Protein AF-A0A950UCN6-F1 (afdb_monomer_lite)

Sequence (153 aa):
AIHVTEHDVELLADSGTTVVACPTTEGNLGDGHQPAMRYRDAGVRYAIGSDSQVRIDPFEEARELETGARRERETRDALLSRAPKTDLWRALVDGGRASLGITDQPAEIEIDLNHPDLEGIGPEDLPHALATCASAGVVMGSARYFDDAQRGA

Secondary structure (DSSP, 8-state):
-----HHHHHHHHHTT-EEEE-HHHHHHHT-----HHHHHHHT-EEEE--TT-S---HHHHHHHHHHHHHHHHT-SSSSS-SSTT--HHHHHHHHHHHHHT--SPPPP--B-TTSTTTTT--TTTHHHHHHHT--GGGBPP------GGG---

Foldseek 3Di:
DLDDDLVRLLVQLVVLHEAEDQQVVCVVVVVAAHCVLSNVVSVHQYAYDNVVPPDDWVLARLQSNQVSQCVNVVHHCRQNDLDPPHQSPVSRQVSVCVVVVNPDDDDDWDFQCCPPLNPPPDPSCVSVSSNHGDTPVRTDDPDPPPPPVPPDD

Radius of gyration: 17.64 Å; chains: 1; bounding box: 35×43×62 Å

pLDDT: mean 87.49, std 14.4, range [40.41, 97.56]

Structure (mmCIF, N/CA/C/O backbone):
data_AF-A0A950UCN6-F1
#
_entry.id   AF-A0A950UCN6-F1
#
loop_
_atom_site.group_PDB
_atom_site.id
_atom_site.type_symbol
_atom_site.label_atom_id
_atom_site.label_alt_id
_atom_site.label_comp_id
_atom_site.label_asym_id
_atom_site.label_entity_id
_atom_site.label_seq_id
_atom_site.pdbx_PDB_ins_code
_atom_site.Cartn_x
_atom_site.Cartn_y
_atom_site.Cartn_z
_atom_site.occupancy
_atom_site.B_iso_or_equiv
_atom_site.auth_seq_id
_atom_site.auth_comp_id
_atom_site.auth_asym_id
_atom_site.auth_atom_id
_atom_site.pdbx_PDB_model_num
ATOM 1 N N . ALA A 1 1 ? -4.130 12.664 10.531 1.00 61.72 1 ALA A N 1
ATOM 2 C CA . ALA A 1 1 ? -3.381 12.088 11.665 1.00 61.72 1 ALA A CA 1
ATOM 3 C C . ALA A 1 1 ? -3.422 10.576 11.517 1.00 61.72 1 ALA A C 1
ATOM 5 O O . ALA A 1 1 ? -4.517 10.053 11.364 1.00 61.72 1 ALA A O 1
ATOM 6 N N . ILE A 1 2 ? -2.266 9.906 11.506 1.00 87.38 2 ILE A N 1
ATOM 7 C CA . ILE A 1 2 ? -2.168 8.441 11.333 1.00 87.38 2 ILE A CA 1
ATOM 8 C C . ILE A 1 2 ? -2.130 7.681 12.671 1.00 87.38 2 ILE A C 1
ATOM 10 O O . ILE A 1 2 ? -2.133 6.455 12.716 1.00 87.38 2 ILE A O 1
ATOM 14 N N . HIS A 1 3 ? -2.084 8.422 13.780 1.00 92.62 3 HIS A N 1
ATOM 15 C CA . HIS A 1 3 ? -2.121 7.874 15.128 1.00 92.62 3 HIS A CA 1
ATOM 16 C C . HIS A 1 3 ? -3.567 7.660 15.550 1.00 92.62 3 HIS A C 1
ATOM 18 O O . HIS A 1 3 ? -4.306 8.620 15.766 1.00 92.62 3 HIS A O 1
ATOM 24 N N . VAL A 1 4 ? -3.939 6.393 15.673 1.00 94.75 4 VAL A N 1
ATOM 25 C CA . VAL A 1 4 ? -5.271 5.953 16.076 1.00 94.75 4 VAL A CA 1
ATOM 26 C C . VAL A 1 4 ? -5.190 5.156 17.371 1.00 94.75 4 VAL A C 1
ATOM 28 O O . VAL A 1 4 ? -4.199 4.471 17.652 1.00 94.75 4 VAL A O 1
ATOM 31 N N . THR A 1 5 ? -6.235 5.273 18.176 1.00 96.44 5 THR A N 1
ATOM 32 C CA . THR A 1 5 ? -6.471 4.419 19.338 1.00 96.44 5 THR A CA 1
ATOM 33 C C . THR A 1 5 ? -7.147 3.117 18.908 1.00 96.44 5 THR A C 1
ATOM 35 O O . THR A 1 5 ? -7.648 3.006 17.792 1.00 96.44 5 THR A O 1
ATOM 38 N N . GLU A 1 6 ? -7.212 2.128 19.799 1.00 95.44 6 GLU A N 1
ATOM 39 C CA . GLU A 1 6 ? -7.960 0.890 19.522 1.00 95.44 6 GLU A CA 1
ATOM 40 C C . GLU A 1 6 ? -9.451 1.165 19.270 1.00 95.44 6 GLU A C 1
ATOM 42 O O . GLU A 1 6 ? -10.046 0.567 18.381 1.00 95.44 6 GLU A O 1
ATOM 47 N N . HIS A 1 7 ? -10.033 2.145 19.970 1.00 97.06 7 HIS A N 1
ATOM 48 C CA . HIS A 1 7 ? -11.424 2.537 19.751 1.00 97.06 7 HIS A CA 1
ATOM 49 C C . HIS A 1 7 ? -11.657 3.112 18.345 1.00 97.06 7 HIS A C 1
ATOM 51 O O . HIS A 1 7 ? -12.671 2.825 17.715 1.00 97.06 7 HIS A O 1
ATOM 57 N N . ASP A 1 8 ? -10.706 3.889 17.820 1.00 97.12 8 ASP A N 1
ATOM 58 C CA . ASP A 1 8 ? -10.792 4.399 16.449 1.00 97.12 8 ASP A CA 1
ATOM 59 C C . ASP A 1 8 ? -10.749 3.246 15.432 1.00 97.12 8 ASP A C 1
ATOM 61 O O . ASP A 1 8 ? -11.503 3.248 14.461 1.00 97.12 8 ASP A O 1
ATOM 65 N N . VAL A 1 9 ? -9.903 2.236 15.668 1.00 96.94 9 VAL A N 1
ATOM 66 C CA . VAL A 1 9 ? -9.805 1.039 14.814 1.00 96.94 9 VAL A CA 1
ATOM 67 C C . VAL A 1 9 ? -11.126 0.264 14.800 1.00 96.94 9 VAL A C 1
ATOM 69 O O . VAL A 1 9 ? -11.597 -0.109 13.724 1.00 96.94 9 VAL A O 1
ATOM 72 N N . GLU A 1 10 ? -11.748 0.065 15.965 1.00 96.94 10 GLU A N 1
ATOM 73 C CA . GLU A 1 10 ? -13.067 -0.573 16.093 1.00 96.94 10 GLU A CA 1
ATOM 74 C C . GLU A 1 10 ? -14.136 0.185 15.293 1.00 96.94 10 GLU A C 1
ATOM 76 O O . GLU A 1 10 ? -14.850 -0.408 14.486 1.00 96.94 10 GLU A O 1
ATOM 81 N N . LEU A 1 11 ? -14.198 1.513 15.432 1.00 97.38 11 LEU A N 1
ATOM 82 C CA . LEU A 1 11 ? -15.156 2.346 14.697 1.00 97.38 11 LEU A CA 1
ATOM 83 C C . LEU A 1 11 ? -14.954 2.279 13.176 1.00 97.38 11 LEU A C 1
ATOM 85 O O . LEU A 1 11 ? -15.925 2.250 12.410 1.00 97.38 11 LEU A O 1
ATOM 89 N N . LEU A 1 12 ? -13.702 2.263 12.716 1.00 96.50 12 LEU A N 1
ATOM 90 C CA . LEU A 1 12 ? -13.377 2.132 11.294 1.00 96.50 12 LEU A CA 1
ATOM 91 C C . LEU A 1 12 ? -13.833 0.777 10.741 1.00 96.50 12 LEU A C 1
ATOM 93 O O . LEU A 1 12 ? -14.376 0.726 9.634 1.00 96.50 12 LEU A O 1
ATOM 97 N N . ALA A 1 13 ? -13.650 -0.296 11.511 1.00 96.56 13 ALA A N 1
ATOM 98 C CA . ALA A 1 13 ? -14.099 -1.632 11.142 1.00 96.56 13 ALA A CA 1
ATOM 99 C C . ALA A 1 13 ? -15.633 -1.713 11.086 1.00 96.56 13 ALA A C 1
ATOM 101 O O . ALA A 1 13 ? -16.188 -2.102 10.056 1.00 96.56 13 ALA A O 1
ATOM 102 N N . ASP A 1 14 ? -16.316 -1.262 12.140 1.00 97.56 14 ASP A N 1
ATOM 103 C CA . ASP A 1 14 ? -17.778 -1.329 12.272 1.00 97.56 14 ASP A CA 1
ATOM 104 C C . ASP A 1 14 ? -18.509 -0.508 11.205 1.00 97.56 14 ASP A C 1
ATOM 106 O O . ASP A 1 14 ? -19.539 -0.921 10.669 1.00 97.56 14 ASP A O 1
ATOM 110 N N . SER A 1 15 ? -17.963 0.658 10.858 1.00 96.88 15 SER A N 1
ATOM 111 C CA . SER A 1 15 ? -18.512 1.504 9.792 1.00 96.88 15 SER A CA 1
ATOM 112 C C . SER A 1 15 ? -18.244 0.957 8.389 1.00 96.88 15 SER A C 1
ATOM 114 O O . SER A 1 15 ? -18.812 1.452 7.412 1.00 96.88 15 SER A O 1
ATOM 116 N N . GLY A 1 16 ? -17.365 -0.041 8.263 1.00 94.00 16 GLY A N 1
ATOM 117 C CA . GLY A 1 16 ? -16.847 -0.486 6.981 1.00 94.00 16 GLY A CA 1
ATOM 118 C C . GLY A 1 16 ? -16.110 0.639 6.258 1.00 94.00 16 GLY A C 1
ATOM 119 O O . GLY A 1 16 ? -16.242 0.753 5.041 1.00 94.00 16 GLY A O 1
ATOM 120 N N . THR A 1 17 ? -15.374 1.489 6.974 1.00 95.25 17 THR A N 1
ATOM 121 C CA . THR A 1 17 ? -14.563 2.551 6.368 1.00 95.25 17 THR A CA 1
ATOM 122 C C . THR A 1 17 ? -13.381 1.948 5.606 1.00 95.25 17 THR A C 1
ATOM 124 O O . THR A 1 17 ? -12.869 0.880 5.940 1.00 95.25 17 THR A O 1
ATOM 127 N N . THR A 1 18 ? -12.956 2.620 4.534 1.00 96.00 18 THR A N 1
ATOM 128 C CA . THR A 1 18 ? -11.694 2.315 3.849 1.00 96.00 18 THR A CA 1
ATOM 129 C C . THR A 1 18 ? -10.669 3.378 4.209 1.00 96.00 18 THR A C 1
ATOM 131 O O . THR A 1 18 ? -10.890 4.558 3.949 1.00 96.00 18 THR A O 1
ATOM 134 N N . VAL A 1 19 ? -9.562 2.958 4.815 1.00 95.81 19 VAL A N 1
ATOM 135 C CA . VAL A 1 19 ? -8.435 3.835 5.135 1.00 95.81 19 VAL A CA 1
ATOM 136 C C . VAL A 1 19 ? -7.524 3.907 3.916 1.00 95.81 19 VAL A C 1
ATOM 138 O O . VAL A 1 19 ? -7.021 2.883 3.459 1.00 95.81 19 VAL A O 1
ATOM 141 N N . VAL A 1 20 ? -7.310 5.106 3.381 1.00 95.94 20 VAL A N 1
ATOM 142 C CA . VAL A 1 20 ? -6.314 5.336 2.327 1.00 95.94 20 VAL A CA 1
ATOM 143 C C . VAL A 1 20 ? -5.019 5.769 3.004 1.00 95.94 20 VAL A C 1
ATOM 145 O O . VAL A 1 20 ? -4.975 6.844 3.597 1.00 95.94 20 VAL A O 1
ATOM 148 N N . ALA A 1 21 ? -4.003 4.914 2.964 1.00 95.38 21 ALA A N 1
ATOM 149 C CA . ALA A 1 21 ? -2.673 5.226 3.468 1.00 95.38 21 ALA A CA 1
ATOM 150 C C . ALA A 1 21 ? -1.845 5.921 2.381 1.00 95.38 21 ALA A C 1
ATOM 152 O O . ALA A 1 21 ? -1.961 5.572 1.204 1.00 95.38 21 ALA A O 1
ATOM 153 N N . CYS A 1 22 ? -0.950 6.824 2.778 1.00 96.00 22 CYS A N 1
ATOM 154 C CA . CYS A 1 22 ? 0.015 7.441 1.862 1.00 96.00 22 CYS A CA 1
ATOM 155 C C . CYS A 1 22 ? 1.458 7.224 2.351 1.00 96.00 22 CYS A C 1
ATOM 157 O O . CYS A 1 22 ? 2.131 8.202 2.687 1.00 96.00 22 CYS A O 1
ATOM 159 N N . PRO A 1 23 ? 1.926 5.963 2.468 1.00 95.50 23 PRO A N 1
ATOM 160 C CA . PRO A 1 23 ? 3.179 5.614 3.137 1.00 95.50 23 PRO A CA 1
ATOM 161 C C . PRO A 1 23 ? 4.400 6.445 2.739 1.00 95.50 23 PRO A C 1
ATOM 163 O O . PRO A 1 23 ? 5.166 6.852 3.616 1.00 95.50 23 PRO A O 1
ATOM 166 N N . THR A 1 24 ? 4.604 6.716 1.445 1.00 95.50 24 THR A N 1
ATOM 167 C CA . THR A 1 24 ? 5.786 7.478 1.011 1.00 95.50 24 THR A CA 1
ATOM 168 C C . THR A 1 24 ? 5.717 8.935 1.463 1.00 95.50 24 THR A C 1
ATOM 170 O O . THR A 1 24 ? 6.720 9.477 1.936 1.00 95.50 24 THR A O 1
ATOM 173 N N . THR A 1 25 ? 4.539 9.563 1.400 1.00 95.75 25 THR A N 1
ATOM 174 C CA . THR A 1 25 ? 4.315 10.923 1.906 1.00 95.75 25 THR A CA 1
ATOM 175 C C . THR A 1 25 ? 4.386 10.977 3.430 1.00 95.75 25 THR A C 1
ATOM 177 O O . THR A 1 25 ? 5.094 11.824 3.965 1.00 95.75 25 THR A O 1
ATOM 180 N N . GLU A 1 26 ? 3.729 10.057 4.134 1.00 95.69 26 GLU A N 1
ATOM 181 C CA . GLU A 1 26 ? 3.756 9.959 5.602 1.00 95.69 26 GLU A CA 1
ATOM 182 C C . GLU A 1 26 ? 5.198 9.785 6.116 1.00 95.69 26 GLU A C 1
ATOM 184 O O . GLU A 1 26 ? 5.632 10.471 7.047 1.00 95.69 26 GLU A O 1
ATOM 189 N N . GLY A 1 27 ? 5.984 8.926 5.458 1.00 93.44 27 GLY A N 1
ATOM 190 C CA . GLY A 1 27 ? 7.409 8.752 5.737 1.00 93.44 27 GLY A CA 1
ATOM 191 C C . GLY A 1 27 ? 8.234 10.002 5.419 1.00 93.44 27 GLY A C 1
ATOM 192 O O . GLY A 1 27 ? 9.110 10.373 6.202 1.00 93.44 27 GLY A O 1
ATOM 193 N N . ASN A 1 28 ? 7.941 10.689 4.310 1.00 94.69 28 ASN A N 1
ATOM 194 C CA . ASN A 1 28 ? 8.612 11.935 3.934 1.00 94.69 28 ASN A CA 1
ATOM 195 C C . ASN A 1 28 ? 8.346 13.079 4.927 1.00 94.69 28 ASN A C 1
ATOM 197 O O . ASN A 1 28 ? 9.254 13.863 5.206 1.00 94.69 28 ASN A O 1
ATOM 201 N N . LEU A 1 29 ? 7.130 13.159 5.468 1.00 94.88 29 LEU A N 1
ATOM 202 C CA . LEU A 1 29 ? 6.722 14.166 6.450 1.00 94.88 29 LEU A CA 1
ATOM 203 C C . LEU A 1 29 ? 7.135 13.811 7.886 1.00 94.88 29 LEU A C 1
ATOM 205 O O . LEU A 1 29 ? 7.154 14.686 8.751 1.00 94.88 29 LEU A O 1
ATOM 209 N N . GLY A 1 30 ? 7.517 12.556 8.138 1.00 93.75 30 GLY A N 1
ATOM 210 C CA . GLY A 1 30 ? 7.897 12.080 9.466 1.00 93.75 30 GLY A CA 1
ATOM 211 C C . GLY A 1 30 ? 6.702 11.777 10.372 1.00 93.75 30 GLY A C 1
ATOM 212 O O . GLY A 1 30 ? 6.848 11.823 11.593 1.00 93.75 30 GLY A O 1
ATOM 213 N N . ASP A 1 31 ? 5.543 11.447 9.796 1.00 94.31 31 ASP A N 1
ATOM 214 C CA . ASP A 1 31 ? 4.313 11.151 10.545 1.00 94.31 31 ASP A CA 1
ATOM 215 C C . ASP A 1 31 ? 4.398 9.819 11.315 1.00 94.31 31 ASP A C 1
ATO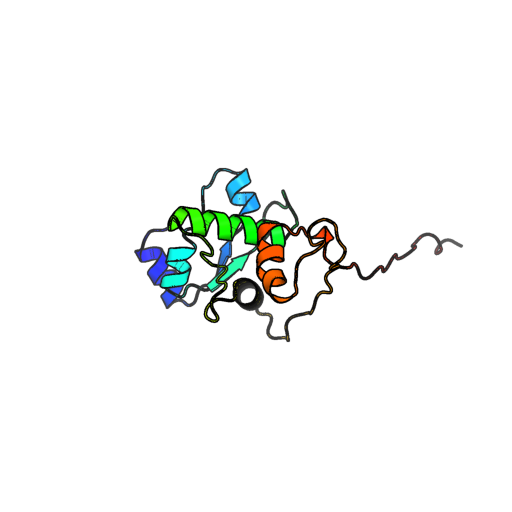M 217 O O . ASP A 1 31 ? 3.689 9.608 12.300 1.00 94.31 31 ASP A O 1
ATOM 221 N N . GLY A 1 32 ? 5.280 8.911 10.889 1.00 91.69 32 GLY A N 1
ATOM 222 C CA . GLY A 1 32 ? 5.436 7.566 11.443 1.00 91.69 32 GLY A CA 1
ATOM 223 C C . GLY A 1 32 ? 4.921 6.491 10.488 1.00 91.69 32 GLY 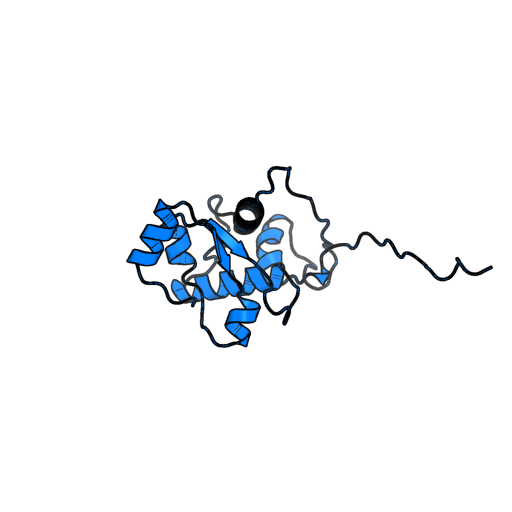A C 1
ATOM 224 O O . GLY A 1 32 ? 5.073 6.609 9.277 1.00 91.69 32 GLY A O 1
ATOM 225 N N . HIS A 1 33 ? 4.339 5.421 11.034 1.00 90.19 33 HIS A N 1
ATOM 226 C CA . HIS A 1 33 ? 3.785 4.314 10.251 1.00 90.19 33 HIS A CA 1
ATOM 227 C C . HIS A 1 33 ? 2.336 4.040 10.650 1.00 90.19 33 HIS A C 1
ATOM 229 O O . HIS A 1 33 ? 1.999 4.049 11.837 1.00 90.19 33 HIS A O 1
ATOM 235 N N . GLN A 1 34 ? 1.496 3.750 9.656 1.00 92.00 34 GLN A N 1
ATOM 236 C CA . GLN A 1 34 ? 0.127 3.285 9.869 1.00 92.00 34 GLN A CA 1
ATOM 237 C C . GLN A 1 34 ? 0.122 1.965 10.659 1.00 92.00 34 GLN A C 1
ATOM 239 O O . GLN A 1 34 ? 0.966 1.101 10.398 1.00 92.00 34 GLN A O 1
ATOM 244 N N . PRO A 1 35 ? -0.842 1.749 11.573 1.00 94.94 35 PRO A N 1
ATOM 245 C CA . PRO A 1 35 ? -0.990 0.489 12.299 1.00 94.94 35 PRO A CA 1
ATOM 246 C C . PRO A 1 35 ? -1.686 -0.568 11.429 1.00 94.94 35 PRO A C 1
ATOM 248 O O . PRO A 1 35 ? -2.772 -1.069 11.734 1.00 94.94 35 PRO A O 1
ATOM 251 N N . ALA A 1 36 ? -1.069 -0.869 10.287 1.00 93.81 36 ALA A N 1
ATOM 252 C CA . ALA A 1 36 ? -1.632 -1.692 9.228 1.00 93.81 36 ALA A CA 1
ATOM 253 C C . ALA A 1 36 ? -2.004 -3.100 9.704 1.00 93.81 36 ALA A C 1
ATOM 255 O O . ALA A 1 36 ? -2.970 -3.689 9.218 1.00 93.81 36 ALA A O 1
ATOM 256 N N . MET A 1 37 ? -1.285 -3.643 10.685 1.00 93.50 37 MET A N 1
ATOM 257 C CA . MET A 1 37 ? -1.575 -4.969 11.209 1.00 93.50 37 MET A CA 1
ATOM 258 C C . MET A 1 37 ? -2.726 -4.969 12.207 1.00 93.50 37 MET A C 1
ATOM 260 O O . MET A 1 37 ? -3.422 -5.980 12.302 1.00 93.50 37 MET A O 1
ATOM 264 N N . ARG A 1 38 ? -2.949 -3.871 12.937 1.00 94.88 38 ARG A N 1
ATOM 265 C CA . ARG A 1 38 ? -4.175 -3.689 13.730 1.00 94.88 38 ARG A CA 1
ATOM 266 C C . ARG A 1 38 ? -5.388 -3.514 12.827 1.00 94.88 38 ARG A C 1
ATOM 268 O O . ARG A 1 38 ? -6.384 -4.199 13.028 1.00 94.88 38 ARG A O 1
ATOM 275 N N . TYR A 1 39 ? -5.270 -2.709 11.771 1.00 94.62 39 TYR A N 1
ATOM 276 C CA . TYR A 1 39 ? -6.312 -2.591 10.746 1.00 94.62 39 TYR A CA 1
ATOM 277 C C . TYR A 1 39 ? -6.660 -3.939 10.118 1.00 94.62 39 TYR A C 1
ATOM 279 O O . TYR A 1 39 ? -7.834 -4.306 10.060 1.00 94.62 39 TYR A O 1
ATOM 287 N N . ARG A 1 40 ? -5.647 -4.709 9.703 1.00 91.75 40 ARG A N 1
ATOM 288 C CA . ARG A 1 40 ? -5.841 -6.043 9.127 1.00 91.75 40 ARG A CA 1
ATOM 289 C C . ARG A 1 40 ? -6.589 -6.971 10.082 1.00 91.75 40 ARG A C 1
ATOM 291 O O . ARG A 1 40 ? -7.527 -7.638 9.657 1.00 91.75 40 ARG A O 1
ATOM 298 N N . ASP A 1 41 ? -6.177 -7.027 11.345 1.00 92.88 41 ASP A N 1
ATOM 299 C CA . ASP A 1 41 ? -6.782 -7.931 12.326 1.00 92.88 41 ASP A CA 1
ATOM 300 C C . ASP A 1 41 ? -8.215 -7.514 12.706 1.00 92.88 41 ASP A C 1
ATOM 302 O O . ASP A 1 41 ? -9.044 -8.384 12.966 1.00 92.88 41 ASP A O 1
ATOM 306 N N . ALA A 1 42 ? -8.528 -6.216 12.669 1.00 94.94 42 ALA A N 1
ATOM 307 C CA . ALA A 1 42 ? -9.878 -5.689 12.873 1.00 94.94 42 ALA A CA 1
ATOM 308 C C . ALA A 1 42 ? -10.778 -5.770 11.621 1.00 94.94 42 ALA A C 1
ATOM 310 O O . ALA A 1 42 ? -11.971 -5.497 11.703 1.00 94.94 42 ALA A O 1
ATOM 311 N N . GLY A 1 43 ? -10.237 -6.142 10.455 1.00 93.12 43 GLY A N 1
ATOM 312 C CA . GLY A 1 43 ? -10.995 -6.199 9.200 1.00 93.12 43 GLY A CA 1
ATOM 313 C C . GLY A 1 43 ? -11.240 -4.834 8.544 1.00 93.12 43 GLY A C 1
ATOM 314 O O . GLY A 1 43 ? -12.126 -4.708 7.696 1.00 93.12 43 GLY A O 1
ATOM 315 N N . VAL A 1 44 ? -10.454 -3.816 8.900 1.00 95.00 44 VAL A N 1
ATOM 316 C CA . VAL A 1 44 ? -10.489 -2.502 8.247 1.00 95.00 44 VAL A CA 1
ATOM 317 C C . VAL A 1 44 ? -9.964 -2.637 6.816 1.00 95.00 44 VAL A C 1
ATOM 319 O O . VAL A 1 44 ? -8.900 -3.214 6.576 1.00 95.00 44 VAL A O 1
ATOM 322 N N . ARG A 1 45 ? -10.703 -2.088 5.845 1.00 92.75 45 ARG A N 1
ATOM 323 C CA . ARG A 1 45 ? -10.263 -2.069 4.444 1.00 92.75 45 ARG A CA 1
ATOM 324 C C . ARG A 1 45 ? -9.201 -0.999 4.245 1.00 92.75 45 ARG A C 1
ATOM 326 O O . ARG A 1 45 ? -9.327 0.100 4.782 1.00 92.75 45 ARG A O 1
ATOM 333 N N . TYR A 1 46 ? -8.205 -1.294 3.422 1.00 91.38 46 TYR A N 1
ATOM 334 C CA . TYR A 1 46 ? -7.106 -0.379 3.143 1.00 91.38 46 TYR A CA 1
ATOM 335 C C . TYR A 1 46 ? -6.922 -0.152 1.645 1.00 91.38 46 TYR A C 1
ATOM 337 O O . TYR A 1 46 ? -7.102 -1.058 0.837 1.00 91.38 46 TYR A O 1
ATOM 345 N N . ALA A 1 47 ? -6.532 1.064 1.296 1.00 95.31 47 ALA A N 1
ATOM 346 C CA . ALA A 1 47 ? -6.063 1.461 -0.022 1.00 95.31 47 ALA A CA 1
ATOM 347 C C . ALA A 1 47 ? -4.768 2.268 0.134 1.00 95.31 47 ALA A C 1
ATOM 349 O O . ALA A 1 47 ? -4.419 2.669 1.245 1.00 95.31 47 ALA A O 1
ATOM 350 N N . ILE A 1 48 ? -4.082 2.531 -0.974 1.00 95.69 48 ILE A N 1
ATOM 351 C CA . ILE A 1 48 ? -2.918 3.424 -1.017 1.00 95.69 48 ILE A CA 1
ATOM 352 C C . ILE A 1 48 ? -3.184 4.624 -1.926 1.00 95.69 48 ILE A C 1
ATOM 354 O O . ILE A 1 48 ? -3.975 4.529 -2.868 1.00 95.69 48 ILE A O 1
ATOM 358 N N . GLY A 1 49 ? -2.514 5.739 -1.655 1.00 94.88 49 GLY A N 1
ATOM 359 C CA . GLY A 1 49 ? -2.515 6.933 -2.493 1.00 94.88 49 GLY A CA 1
ATOM 360 C C . GLY A 1 49 ? -1.191 7.685 -2.385 1.00 94.88 49 GLY A C 1
ATOM 361 O O . GLY A 1 49 ? -0.507 7.591 -1.378 1.00 94.88 49 GLY A O 1
ATOM 362 N N . SER A 1 50 ? -0.834 8.442 -3.424 1.00 93.69 50 SER A N 1
ATOM 363 C CA . SER A 1 50 ? 0.446 9.168 -3.484 1.00 93.69 50 SER A CA 1
ATOM 364 C C . SER A 1 50 ? 0.458 10.508 -2.740 1.00 93.69 50 SER A C 1
ATOM 366 O O . SER A 1 50 ? 1.492 11.164 -2.692 1.00 93.69 50 SER A O 1
ATOM 368 N N . ASP A 1 51 ? -0.712 10.990 -2.304 1.00 92.69 51 ASP A N 1
ATOM 369 C CA . ASP A 1 51 ? -0.925 12.311 -1.693 1.00 92.69 51 ASP A CA 1
ATOM 370 C C . ASP A 1 51 ? -0.149 13.456 -2.381 1.00 92.69 51 ASP A C 1
ATOM 372 O O . ASP A 1 51 ? -0.510 13.877 -3.484 1.00 92.69 51 ASP A O 1
ATOM 376 N N . SER A 1 52 ? 0.946 13.915 -1.764 1.00 84.00 52 SER A N 1
ATOM 377 C CA . SER A 1 52 ? 1.759 15.062 -2.179 1.00 84.00 52 SER A CA 1
ATOM 378 C C . SER A 1 52 ? 2.574 14.843 -3.455 1.00 84.00 52 SER A C 1
ATOM 380 O O . SER A 1 52 ? 3.244 15.771 -3.911 1.00 84.00 52 SER A O 1
ATOM 382 N N . GLN A 1 53 ? 2.534 13.635 -4.028 1.00 83.75 53 GLN A N 1
ATOM 383 C CA . GLN A 1 53 ? 3.270 13.249 -5.237 1.00 83.75 53 GLN A CA 1
ATOM 384 C C . GLN A 1 53 ? 4.795 13.356 -5.088 1.00 83.75 53 GLN A C 1
ATOM 386 O O . GLN A 1 53 ? 5.513 13.458 -6.084 1.00 83.75 53 GLN A O 1
ATOM 391 N N . VAL A 1 54 ? 5.314 13.297 -3.855 1.00 85.69 54 VAL A N 1
ATOM 392 C CA . VAL A 1 54 ? 6.763 13.189 -3.605 1.00 85.69 54 VAL A CA 1
ATOM 393 C C . VAL A 1 54 ? 7.358 11.967 -4.318 1.00 85.69 54 VAL A C 1
ATOM 395 O O . VAL A 1 54 ? 8.491 12.011 -4.803 1.00 85.69 54 VAL A O 1
ATOM 398 N N . ARG A 1 55 ? 6.556 10.904 -4.437 1.00 91.19 55 ARG A N 1
ATOM 399 C CA . ARG A 1 55 ? 6.760 9.745 -5.302 1.00 91.19 55 ARG A CA 1
ATOM 400 C C . ARG A 1 55 ? 5.437 9.370 -5.964 1.00 91.19 55 ARG A C 1
ATOM 402 O O . ARG A 1 55 ? 4.370 9.548 -5.387 1.00 91.19 55 ARG A O 1
ATOM 409 N N . ILE A 1 56 ? 5.515 8.880 -7.200 1.00 93.62 56 ILE A N 1
ATOM 410 C CA . ILE A 1 56 ? 4.372 8.338 -7.944 1.00 93.62 56 ILE A CA 1
ATOM 411 C C . ILE A 1 56 ? 4.750 6.919 -8.352 1.00 93.62 56 ILE A C 1
ATOM 413 O O . ILE A 1 56 ? 5.167 6.667 -9.481 1.00 93.62 56 ILE A O 1
ATOM 417 N N . ASP A 1 57 ? 4.672 6.011 -7.385 1.00 94.94 57 ASP A N 1
ATOM 418 C CA . ASP A 1 57 ? 5.015 4.607 -7.571 1.00 94.94 57 ASP A CA 1
ATOM 419 C C . ASP A 1 57 ? 4.156 3.735 -6.633 1.00 94.94 57 ASP A C 1
ATOM 421 O O . ASP A 1 57 ? 4.405 3.700 -5.426 1.00 94.94 57 ASP A O 1
ATOM 425 N N . PRO A 1 58 ? 3.129 3.029 -7.148 1.00 93.25 58 PRO A N 1
ATOM 426 C CA . PRO A 1 58 ? 2.267 2.196 -6.311 1.00 93.25 58 PRO A CA 1
ATOM 427 C C . PRO A 1 58 ? 3.008 0.997 -5.701 1.00 93.25 58 PRO A C 1
ATOM 429 O O . PRO A 1 58 ? 2.575 0.480 -4.668 1.00 93.25 58 PRO A O 1
ATOM 432 N N . PHE A 1 59 ? 4.117 0.556 -6.305 1.00 94.75 59 PHE A N 1
ATOM 433 C CA . PHE A 1 59 ? 4.953 -0.505 -5.749 1.00 94.75 59 PHE A CA 1
ATOM 434 C C . PHE A 1 59 ? 5.766 0.007 -4.562 1.00 94.75 59 PHE A C 1
ATOM 436 O O . PHE A 1 59 ? 5.894 -0.701 -3.563 1.00 94.75 59 PHE A O 1
ATOM 443 N N . GLU A 1 60 ? 6.255 1.247 -4.623 1.00 95.31 60 GLU A N 1
ATOM 444 C CA . GLU A 1 60 ? 6.934 1.897 -3.495 1.00 95.31 60 GLU A CA 1
ATOM 445 C C . GLU A 1 60 ? 5.972 2.168 -2.325 1.00 95.31 60 GLU A C 1
ATOM 447 O O . GLU A 1 60 ? 6.311 1.863 -1.180 1.00 95.31 60 GLU A O 1
ATOM 452 N N . GLU A 1 61 ? 4.746 2.630 -2.596 1.00 95.81 61 GLU A N 1
ATOM 453 C CA . GLU A 1 61 ? 3.710 2.790 -1.561 1.00 95.81 61 GLU A CA 1
ATOM 454 C C . GLU A 1 61 ? 3.399 1.460 -0.858 1.00 95.81 61 GLU A C 1
ATOM 456 O O . GLU A 1 61 ? 3.426 1.364 0.372 1.00 95.81 61 GLU A O 1
ATOM 461 N N . ALA A 1 62 ? 3.153 0.396 -1.632 1.00 94.56 62 ALA A N 1
ATOM 462 C CA . ALA A 1 62 ? 2.891 -0.931 -1.079 1.00 94.56 62 ALA A CA 1
ATOM 463 C C . ALA A 1 62 ? 4.085 -1.464 -0.266 1.00 94.56 62 ALA A C 1
ATOM 465 O O . ALA A 1 62 ? 3.894 -2.086 0.784 1.00 94.56 62 ALA A O 1
ATOM 466 N N . ARG A 1 63 ? 5.314 -1.193 -0.722 1.00 94.31 63 ARG A N 1
ATOM 467 C CA . ARG A 1 63 ? 6.552 -1.588 -0.040 1.00 94.31 63 ARG A CA 1
ATOM 468 C C . ARG A 1 63 ? 6.709 -0.912 1.312 1.00 94.31 63 ARG A C 1
ATOM 470 O O . ARG A 1 63 ? 7.069 -1.586 2.281 1.00 94.31 63 ARG A O 1
ATOM 477 N N . GLU A 1 64 ? 6.475 0.394 1.395 1.00 94.88 64 GLU A N 1
ATOM 478 C CA . GLU A 1 64 ? 6.615 1.120 2.659 1.00 94.88 64 GLU A CA 1
ATOM 479 C C . GLU A 1 64 ? 5.501 0.723 3.639 1.00 94.88 64 GLU A C 1
ATOM 481 O O . GLU A 1 64 ? 5.786 0.499 4.818 1.00 94.88 64 GLU A O 1
ATOM 486 N N . LEU A 1 65 ? 4.273 0.483 3.153 1.00 94.75 65 LEU A N 1
ATOM 487 C CA . LEU A 1 65 ? 3.185 -0.077 3.966 1.00 94.75 65 LEU A CA 1
ATOM 488 C C . LEU A 1 65 ? 3.550 -1.449 4.557 1.00 94.75 65 LEU A C 1
ATOM 490 O O . LEU A 1 65 ? 3.433 -1.660 5.766 1.00 94.75 65 LEU A O 1
ATOM 494 N N . GLU A 1 66 ? 4.021 -2.382 3.724 1.00 93.88 66 GLU A N 1
ATOM 495 C CA . GLU A 1 66 ? 4.489 -3.702 4.169 1.00 93.88 66 GLU A CA 1
ATOM 496 C C . GLU A 1 66 ? 5.653 -3.575 5.157 1.00 93.88 66 GLU A C 1
ATOM 498 O O . GLU A 1 66 ? 5.705 -4.283 6.163 1.00 93.88 66 GLU A O 1
ATOM 503 N N . THR A 1 67 ? 6.601 -2.677 4.897 1.00 94.19 67 THR A N 1
ATOM 504 C CA . THR A 1 67 ? 7.768 -2.489 5.765 1.00 94.19 67 THR A CA 1
ATOM 505 C C . THR A 1 67 ? 7.354 -1.938 7.130 1.00 94.19 67 THR A C 1
ATOM 507 O O . THR A 1 67 ? 7.846 -2.419 8.156 1.00 94.19 67 THR A O 1
ATOM 510 N N . GLY A 1 68 ? 6.404 -1.001 7.171 1.00 94.56 68 GLY A N 1
ATOM 511 C CA . GLY A 1 68 ? 5.767 -0.541 8.406 1.00 94.56 68 GLY A CA 1
ATOM 512 C C . GLY A 1 68 ? 5.077 -1.683 9.157 1.00 94.56 68 GLY A C 1
ATOM 513 O O . GLY A 1 68 ? 5.324 -1.880 10.346 1.00 94.56 68 GLY A O 1
ATOM 514 N N . ALA A 1 69 ? 4.306 -2.513 8.453 1.00 93.81 69 ALA A N 1
ATOM 515 C CA . ALA A 1 69 ? 3.618 -3.669 9.028 1.00 93.81 69 ALA A CA 1
ATOM 516 C C . ALA A 1 69 ? 4.582 -4.728 9.605 1.00 93.81 69 ALA A C 1
ATOM 518 O O . ALA A 1 69 ? 4.325 -5.310 10.664 1.00 93.81 69 ALA A O 1
ATOM 519 N N . ARG A 1 70 ? 5.726 -4.960 8.947 1.00 93.75 70 ARG A N 1
ATOM 520 C CA . ARG A 1 70 ? 6.808 -5.820 9.460 1.00 93.75 70 ARG A CA 1
ATOM 521 C C . ARG A 1 70 ? 7.381 -5.288 10.762 1.00 93.75 70 ARG A C 1
ATOM 523 O O . ARG A 1 70 ? 7.579 -6.068 11.690 1.00 93.75 70 ARG A O 1
ATOM 530 N N . ARG A 1 71 ? 7.629 -3.975 10.837 1.00 95.19 71 ARG A N 1
ATOM 531 C CA . ARG A 1 71 ? 8.115 -3.307 12.056 1.00 95.19 71 ARG A CA 1
ATOM 532 C C . ARG A 1 71 ? 7.084 -3.394 13.181 1.00 95.19 71 ARG A C 1
ATOM 534 O O . ARG A 1 71 ? 7.470 -3.665 14.309 1.00 95.19 71 ARG A O 1
ATOM 541 N N . GLU A 1 72 ? 5.795 -3.243 12.874 1.00 94.38 72 GLU A N 1
ATOM 542 C CA . GLU A 1 72 ? 4.708 -3.334 13.861 1.00 94.38 72 GLU A CA 1
ATOM 543 C C . GLU A 1 72 ? 4.648 -4.703 14.561 1.00 94.38 72 GLU A C 1
ATOM 545 O O . GLU A 1 72 ? 4.356 -4.766 15.752 1.00 94.38 72 GLU A O 1
ATOM 550 N N . ARG A 1 73 ? 4.928 -5.803 13.845 1.00 92.88 73 ARG A N 1
ATOM 551 C CA . ARG A 1 73 ? 4.867 -7.174 14.397 1.00 92.88 73 ARG A CA 1
ATOM 552 C C . ARG A 1 73 ? 6.198 -7.884 14.566 1.00 92.88 73 ARG A C 1
ATOM 554 O O . ARG A 1 73 ? 6.194 -9.074 14.874 1.00 92.88 73 ARG A O 1
ATOM 561 N N . GLU A 1 74 ? 7.306 -7.198 14.316 1.00 95.31 74 GLU A N 1
ATOM 562 C CA . GLU A 1 74 ? 8.648 -7.793 14.310 1.00 95.31 74 GLU A CA 1
ATOM 563 C C . GLU A 1 74 ? 8.706 -9.088 13.474 1.00 95.31 74 GLU A C 1
ATOM 565 O O . GLU A 1 74 ? 9.306 -10.094 13.853 1.00 95.31 74 GLU A O 1
ATOM 570 N N . THR A 1 75 ? 8.029 -9.079 12.323 1.00 90.69 75 THR A N 1
ATOM 571 C CA . THR A 1 75 ? 7.849 -10.262 11.477 1.00 90.69 75 THR A CA 1
ATOM 572 C C . THR A 1 75 ? 8.286 -10.005 10.041 1.00 90.69 75 THR A C 1
ATOM 574 O O . THR A 1 75 ? 8.517 -8.870 9.626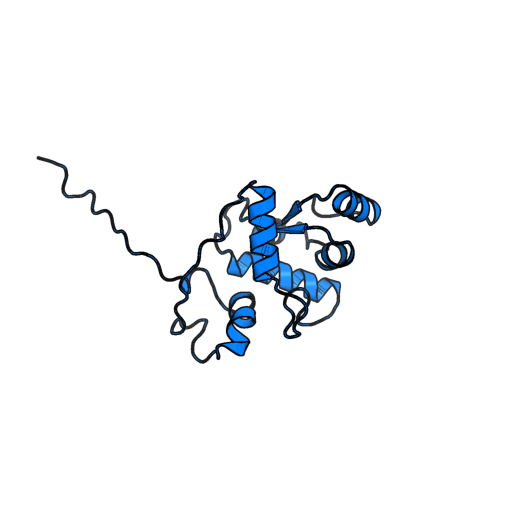 1.00 90.69 75 THR A O 1
ATOM 577 N N . ARG A 1 76 ? 8.412 -11.082 9.269 1.00 88.06 76 ARG A N 1
ATOM 578 C CA . ARG A 1 76 ? 8.536 -11.022 7.810 1.00 88.06 76 ARG A CA 1
ATOM 579 C C . ARG A 1 76 ? 7.160 -11.282 7.217 1.00 88.06 76 ARG A C 1
ATOM 581 O O . ARG A 1 76 ? 6.351 -11.941 7.862 1.00 88.06 76 ARG A O 1
ATOM 588 N N . ASP A 1 77 ? 6.935 -10.830 5.989 1.00 84.19 77 ASP A N 1
ATOM 589 C CA . ASP A 1 77 ? 5.749 -11.227 5.224 1.00 84.19 77 ASP A CA 1
ATOM 590 C C . ASP A 1 77 ? 4.444 -10.857 5.969 1.00 84.19 77 ASP A C 1
ATOM 592 O O . ASP A 1 77 ? 3.583 -11.699 6.238 1.00 84.19 77 ASP A O 1
ATOM 596 N N . ALA A 1 78 ? 4.352 -9.591 6.396 1.00 89.88 78 ALA A N 1
ATOM 597 C CA . ALA A 1 78 ? 3.357 -9.128 7.362 1.00 89.88 78 ALA A CA 1
ATOM 598 C C . ALA A 1 78 ? 1.964 -9.004 6.726 1.00 89.88 78 ALA A C 1
ATOM 600 O O . ALA A 1 78 ? 1.014 -9.668 7.155 1.00 89.88 78 ALA A O 1
ATOM 601 N N . LEU A 1 79 ? 1.840 -8.183 5.686 1.00 89.19 79 LEU A N 1
ATOM 602 C CA . LEU A 1 79 ? 0.655 -8.101 4.832 1.00 89.19 79 LEU A CA 1
ATOM 603 C C . LEU A 1 79 ? 0.830 -8.996 3.600 1.00 89.19 79 LEU A C 1
ATOM 605 O O . LEU A 1 79 ? -0.103 -9.701 3.202 1.00 89.19 79 LEU A O 1
ATOM 609 N N . LEU A 1 80 ? 2.043 -9.015 3.042 1.00 84.94 80 LEU A N 1
ATOM 610 C CA . LEU A 1 80 ? 2.464 -9.945 1.995 1.00 84.94 80 LEU A CA 1
ATOM 611 C C . LEU A 1 80 ? 2.662 -11.346 2.574 1.00 84.94 80 LEU A C 1
ATOM 613 O O . LEU A 1 80 ? 3.739 -11.616 3.083 1.00 84.94 80 LEU A O 1
ATOM 617 N N . SER A 1 81 ? 1.709 -12.274 2.469 1.00 68.31 81 SER A N 1
ATOM 618 C CA . SER A 1 81 ? 1.972 -13.661 2.879 1.00 68.31 81 SER A CA 1
ATOM 619 C C . SER A 1 81 ? 2.344 -14.535 1.689 1.00 68.31 81 SER A C 1
ATOM 621 O O . SER A 1 81 ? 1.656 -14.556 0.675 1.00 68.31 81 SER A O 1
ATOM 623 N N . ARG A 1 82 ? 3.401 -15.341 1.849 1.00 64.94 82 ARG A N 1
ATOM 624 C CA . ARG A 1 82 ? 3.687 -16.484 0.961 1.00 64.94 82 ARG A CA 1
ATOM 625 C C . ARG A 1 82 ? 2.723 -17.658 1.193 1.00 64.94 82 ARG A C 1
ATOM 627 O O . ARG A 1 82 ? 2.705 -18.609 0.418 1.00 64.94 82 ARG A O 1
ATOM 634 N N . ALA A 1 83 ? 1.951 -17.631 2.282 1.00 58.97 83 ALA A N 1
ATOM 635 C CA . ALA A 1 83 ? 0.906 -18.608 2.553 1.00 58.97 83 ALA A CA 1
ATOM 636 C C . ALA A 1 83 ? -0.371 -18.240 1.772 1.00 58.97 83 ALA A C 1
ATOM 638 O O . ALA A 1 83 ? -0.622 -17.059 1.543 1.00 58.97 83 ALA A O 1
ATOM 639 N N . PRO A 1 84 ? -1.250 -19.204 1.441 1.00 55.34 84 PRO A N 1
ATOM 640 C CA . PRO A 1 84 ? -2.443 -18.986 0.604 1.00 55.34 84 PRO A CA 1
ATOM 641 C C . PRO A 1 84 ? -3.518 -18.045 1.196 1.00 55.34 84 PRO A C 1
ATOM 643 O O . PRO A 1 84 ? -4.640 -18.009 0.699 1.00 55.34 84 PRO A O 1
ATOM 646 N N . LYS A 1 85 ? -3.226 -17.326 2.288 1.00 51.34 85 LYS A N 1
ATOM 647 C CA . LYS A 1 85 ? -4.209 -16.612 3.108 1.00 51.34 85 LYS A CA 1
ATOM 648 C C . LYS A 1 85 ? -4.196 -15.088 2.978 1.00 51.34 85 LYS A C 1
ATOM 650 O O . LYS A 1 85 ? -5.192 -14.497 3.385 1.00 51.34 85 LYS A O 1
ATOM 655 N N . THR A 1 86 ? -3.167 -14.442 2.421 1.00 62.44 86 THR A N 1
ATOM 656 C CA . THR A 1 86 ? -3.231 -12.988 2.175 1.00 62.44 86 THR A CA 1
ATOM 657 C C . THR A 1 86 ? -2.659 -12.601 0.819 1.00 62.44 86 THR A C 1
ATOM 659 O O . THR A 1 86 ? -1.596 -13.053 0.414 1.00 62.44 86 THR A O 1
ATOM 662 N N . ASP A 1 87 ? -3.403 -11.746 0.124 1.00 78.56 87 ASP A N 1
ATOM 663 C CA . ASP A 1 87 ? -3.055 -11.175 -1.171 1.00 78.56 87 ASP A CA 1
ATOM 664 C C . ASP A 1 87 ? -3.113 -9.653 -1.009 1.00 78.56 87 ASP A C 1
ATOM 666 O O . ASP A 1 87 ? -4.185 -9.053 -1.121 1.00 78.56 87 ASP A O 1
ATOM 670 N N . LEU A 1 88 ? -1.976 -9.055 -0.625 1.00 87.00 88 LEU A N 1
ATOM 671 C CA . LEU A 1 88 ? -1.859 -7.607 -0.413 1.00 87.00 88 LEU A CA 1
ATOM 672 C C . LEU A 1 88 ? -2.328 -6.850 -1.657 1.00 87.00 88 LEU A C 1
ATOM 674 O O . LEU A 1 88 ? -3.084 -5.893 -1.539 1.00 87.00 88 LEU A O 1
ATOM 678 N N . TRP A 1 89 ? -1.915 -7.300 -2.841 1.00 88.81 89 TRP A N 1
ATOM 679 C CA . TRP A 1 89 ? -2.237 -6.646 -4.103 1.00 88.81 89 TRP A CA 1
ATOM 680 C C . TRP A 1 89 ? -3.734 -6.616 -4.358 1.00 88.81 89 TRP A C 1
ATOM 682 O O . TRP A 1 89 ? -4.289 -5.544 -4.601 1.00 88.81 89 TRP A O 1
ATOM 692 N N . ARG A 1 90 ? -4.412 -7.759 -4.222 1.00 88.25 90 ARG A N 1
ATOM 693 C CA . ARG A 1 90 ? -5.871 -7.797 -4.350 1.00 88.25 90 ARG A CA 1
ATOM 694 C C . ARG A 1 90 ? -6.553 -6.917 -3.312 1.00 88.25 90 ARG A C 1
ATOM 696 O O . ARG A 1 90 ? -7.467 -6.184 -3.664 1.00 88.25 90 ARG A O 1
ATOM 703 N N . ALA A 1 91 ? -6.099 -6.942 -2.062 1.00 90.56 91 ALA A N 1
ATOM 704 C CA . ALA A 1 91 ? -6.690 -6.111 -1.020 1.00 90.56 91 ALA A CA 1
ATOM 705 C C . ALA A 1 91 ? -6.512 -4.605 -1.288 1.00 90.56 91 ALA A C 1
ATOM 707 O O . ALA A 1 91 ? -7.464 -3.850 -1.103 1.00 90.56 91 ALA A O 1
ATOM 708 N N . LEU A 1 92 ? -5.346 -4.177 -1.789 1.00 93.06 92 LEU A N 1
ATOM 709 C CA . LEU A 1 92 ? -5.098 -2.792 -2.206 1.00 93.06 92 LEU A CA 1
ATOM 710 C C . LEU A 1 92 ? -5.989 -2.383 -3.386 1.00 93.06 92 LEU A C 1
ATOM 712 O O . LEU A 1 92 ? -6.551 -1.288 -3.377 1.00 93.06 92 LEU A O 1
ATOM 716 N N . VAL A 1 93 ? -6.150 -3.261 -4.381 1.00 92.44 93 VAL A N 1
ATOM 717 C CA . VAL A 1 93 ? -7.028 -3.027 -5.539 1.00 92.44 93 VAL A CA 1
ATOM 718 C C . VAL A 1 93 ? -8.491 -2.932 -5.107 1.00 92.44 93 VAL A C 1
ATOM 720 O O . VAL A 1 93 ? -9.186 -1.990 -5.489 1.00 92.44 93 VAL A O 1
ATOM 723 N N . ASP A 1 94 ? -8.965 -3.873 -4.292 1.00 92.06 94 ASP A N 1
ATOM 724 C CA . ASP A 1 94 ? -10.344 -3.895 -3.801 1.00 92.06 94 ASP A CA 1
ATOM 725 C C . ASP A 1 94 ? -10.639 -2.682 -2.915 1.00 92.06 94 ASP A C 1
ATOM 727 O O . ASP A 1 94 ? -11.681 -2.041 -3.069 1.00 92.06 94 ASP A O 1
ATOM 731 N N . GLY A 1 95 ? -9.709 -2.317 -2.030 1.00 94.06 95 GLY A N 1
ATOM 732 C CA . GLY A 1 95 ? -9.822 -1.122 -1.203 1.00 94.06 95 GLY A CA 1
ATOM 733 C C . GLY A 1 95 ? -9.828 0.164 -2.026 1.00 94.06 95 GLY A C 1
ATOM 734 O O . GLY A 1 95 ? -10.690 1.014 -1.812 1.00 94.06 95 GLY A O 1
ATOM 735 N N . GLY A 1 96 ? -8.929 0.300 -3.005 1.00 95.25 96 GLY A N 1
ATOM 736 C CA . GLY A 1 96 ? -8.888 1.470 -3.888 1.00 95.25 96 GLY A CA 1
ATOM 737 C C . GLY A 1 96 ? -10.153 1.613 -4.738 1.00 95.25 96 GLY A C 1
ATOM 738 O O . GLY A 1 96 ? -10.705 2.703 -4.871 1.00 95.25 96 GLY A O 1
ATOM 739 N N . ARG A 1 97 ? -10.685 0.504 -5.261 1.00 94.69 97 ARG A N 1
ATOM 740 C CA . ARG A 1 97 ? -11.965 0.509 -5.987 1.00 94.69 97 ARG A CA 1
ATOM 741 C C . ARG A 1 97 ? -13.123 0.905 -5.074 1.00 94.69 97 ARG A C 1
ATOM 743 O O . ARG A 1 97 ? -13.942 1.738 -5.460 1.00 94.69 97 ARG A O 1
ATOM 750 N N . ALA A 1 98 ? -13.165 0.361 -3.858 1.00 93.75 98 ALA A N 1
ATOM 751 C CA . ALA A 1 98 ? -14.193 0.690 -2.877 1.00 93.75 98 ALA A CA 1
ATOM 752 C C . ALA A 1 98 ? -14.155 2.169 -2.455 1.00 93.75 98 ALA A C 1
ATOM 754 O O . ALA A 1 98 ? -15.217 2.780 -2.343 1.00 93.75 98 ALA A O 1
ATOM 755 N N . SER A 1 99 ? -12.971 2.764 -2.258 1.00 95.75 99 SER A N 1
ATOM 756 C CA . SER A 1 99 ? -12.849 4.182 -1.877 1.00 95.75 99 SER A CA 1
ATOM 757 C C . SER A 1 99 ? -13.280 5.141 -2.991 1.00 95.75 99 SER A C 1
ATOM 759 O O . SER A 1 99 ? -13.774 6.230 -2.705 1.00 95.75 99 SER A O 1
ATOM 761 N N . LEU A 1 100 ? -13.145 4.722 -4.252 1.00 95.31 100 LEU A N 1
ATOM 762 C CA . LEU A 1 100 ? -13.517 5.502 -5.436 1.00 95.31 100 LEU A CA 1
ATOM 763 C C . LEU A 1 100 ? -14.934 5.205 -5.956 1.00 95.31 100 LEU A C 1
ATOM 765 O O . LEU A 1 100 ? -15.384 5.849 -6.902 1.00 95.31 100 LEU A O 1
ATOM 769 N N . GLY A 1 101 ? -15.642 4.228 -5.380 1.00 95.00 101 GLY A N 1
ATOM 770 C CA . GLY A 1 101 ? -16.952 3.787 -5.875 1.00 95.00 101 GLY A CA 1
ATOM 771 C C . GLY A 1 101 ? -16.902 3.081 -7.238 1.00 95.00 101 GLY A C 1
ATOM 772 O O . GLY A 1 101 ? -17.910 3.031 -7.944 1.00 95.00 101 GLY A O 1
ATOM 773 N N . ILE A 1 102 ? -15.746 2.536 -7.626 1.00 95.00 102 ILE A N 1
ATOM 774 C CA . ILE A 1 102 ? -15.559 1.823 -8.894 1.00 95.00 102 ILE A CA 1
ATOM 775 C C . ILE A 1 102 ? -16.073 0.391 -8.743 1.00 95.00 102 ILE A C 1
ATOM 777 O O . ILE A 1 102 ? -15.595 -0.371 -7.904 1.00 95.00 102 ILE A O 1
ATOM 781 N N . THR A 1 103 ? -17.030 0.009 -9.588 1.00 93.38 103 THR A N 1
ATOM 782 C CA . THR A 1 103 ? -17.650 -1.330 -9.562 1.00 93.38 103 THR A CA 1
ATOM 783 C C . THR A 1 103 ? -17.248 -2.213 -10.745 1.00 93.38 103 THR A C 1
ATOM 785 O O . THR A 1 103 ? -17.388 -3.433 -10.660 1.00 93.38 103 THR A O 1
ATOM 788 N N . ASP A 1 104 ? -16.659 -1.632 -11.793 1.00 92.81 104 ASP A N 1
ATOM 789 C CA . ASP A 1 104 ? -16.143 -2.346 -12.967 1.00 92.81 104 ASP A CA 1
ATOM 790 C C . ASP A 1 104 ? -14.990 -3.285 -12.616 1.00 92.81 104 ASP A C 1
ATOM 792 O O . ASP A 1 104 ? -14.311 -3.088 -11.606 1.00 92.81 104 ASP A O 1
ATOM 796 N N . GLN A 1 105 ? -14.746 -4.298 -13.451 1.00 87.38 105 GLN A N 1
ATOM 797 C CA . GLN A 1 105 ? -13.632 -5.229 -13.245 1.00 87.38 105 GLN A CA 1
ATOM 798 C C . GLN A 1 105 ? -12.285 -4.487 -13.149 1.00 87.38 105 GLN A C 1
ATOM 800 O O . GLN A 1 105 ? -12.102 -3.477 -13.834 1.00 87.38 105 GLN A O 1
ATOM 805 N N . PRO A 1 106 ? -11.342 -4.962 -12.308 1.00 86.69 106 PRO A N 1
ATOM 806 C CA . PRO A 1 106 ? -10.008 -4.379 -12.237 1.00 86.69 106 PRO A CA 1
ATOM 807 C C . PRO A 1 106 ? -9.333 -4.368 -13.610 1.00 86.69 106 PRO A C 1
ATOM 809 O O . PRO A 1 106 ? -9.434 -5.338 -14.358 1.00 86.69 106 PRO A O 1
ATOM 812 N N . ALA A 1 107 ? -8.628 -3.282 -13.920 1.00 85.06 107 ALA A N 1
ATOM 813 C CA . ALA A 1 107 ? -7.760 -3.248 -15.087 1.00 85.06 107 ALA A CA 1
ATOM 814 C C . ALA A 1 107 ? -6.562 -4.184 -14.878 1.00 85.06 107 ALA A C 1
ATOM 816 O O . ALA A 1 107 ? -6.029 -4.289 -13.771 1.00 85.06 107 ALA A O 1
ATOM 817 N N . GLU A 1 108 ? -6.128 -4.831 -15.953 1.00 88.50 108 GLU A N 1
ATOM 818 C CA . GLU A 1 108 ? -4.891 -5.605 -15.975 1.00 88.50 108 GLU A CA 1
ATOM 819 C C . GLU A 1 108 ? -3.721 -4.704 -16.383 1.00 88.50 108 GLU A C 1
ATOM 821 O O . GLU A 1 108 ? -3.876 -3.786 -17.193 1.00 88.50 108 GLU A O 1
ATOM 826 N N . ILE A 1 109 ? -2.546 -4.977 -15.818 1.00 89.38 109 ILE A N 1
ATOM 827 C CA . ILE A 1 109 ? -1.284 -4.342 -16.200 1.00 89.38 109 ILE A CA 1
ATOM 828 C C . ILE A 1 109 ? -0.315 -5.412 -16.690 1.00 89.38 109 ILE A C 1
ATOM 830 O O . ILE A 1 109 ? -0.320 -6.539 -16.194 1.00 89.38 109 ILE A O 1
ATOM 834 N N . GLU A 1 110 ? 0.528 -5.050 -17.650 1.00 92.56 110 GLU A N 1
ATOM 835 C CA . GLU A 1 110 ? 1.599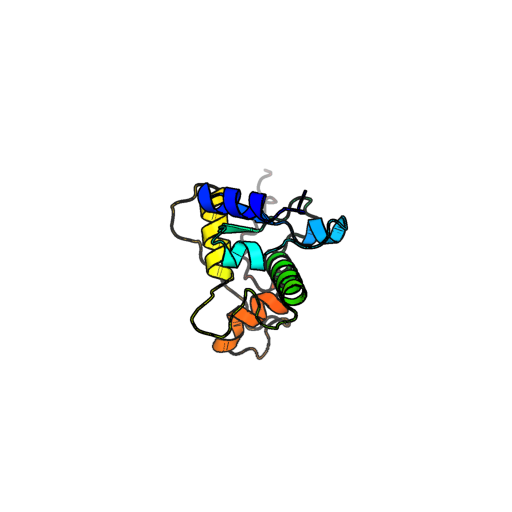 -5.915 -18.136 1.00 92.56 110 GLU A CA 1
ATOM 836 C C . GLU A 1 110 ? 2.916 -5.538 -17.449 1.00 92.56 110 GLU A C 1
ATOM 838 O O . GLU A 1 110 ? 3.245 -4.358 -17.317 1.00 92.56 110 GLU A O 1
ATOM 843 N N . ILE A 1 111 ? 3.651 -6.551 -16.990 1.00 92.31 111 ILE A N 1
ATOM 844 C CA . ILE A 1 111 ? 4.905 -6.403 -16.249 1.00 92.31 111 ILE A CA 1
ATOM 845 C C . ILE A 1 111 ? 6.058 -6.911 -17.116 1.00 92.31 111 ILE A C 1
ATOM 847 O O . ILE A 1 111 ? 6.020 -8.048 -17.592 1.00 92.31 111 ILE A O 1
ATOM 851 N N . ASP A 1 112 ? 7.102 -6.100 -17.278 1.00 94.38 112 ASP A N 1
ATOM 852 C CA . ASP A 1 112 ? 8.361 -6.513 -17.889 1.00 94.38 112 ASP A CA 1
ATOM 853 C C . ASP A 1 112 ? 9.150 -7.409 -16.933 1.00 94.38 112 ASP A C 1
ATOM 855 O O . ASP A 1 112 ? 9.853 -6.947 -16.032 1.00 94.38 112 ASP A O 1
ATOM 859 N N . LEU A 1 113 ? 9.059 -8.719 -17.149 1.00 93.00 113 LEU A N 1
ATOM 860 C CA . LEU A 1 113 ? 9.800 -9.706 -16.363 1.00 93.00 113 LEU A CA 1
ATOM 861 C C . LEU A 1 113 ? 11.312 -9.702 -16.650 1.00 93.00 113 LEU A C 1
ATOM 863 O O . LEU A 1 113 ? 12.060 -10.356 -15.927 1.00 93.00 113 LEU A O 1
ATOM 867 N N . ASN A 1 114 ? 11.772 -8.985 -17.681 1.00 93.56 114 ASN A N 1
ATOM 868 C CA . ASN A 1 114 ? 13.197 -8.812 -17.977 1.00 93.56 114 ASN A CA 1
ATOM 869 C C . ASN A 1 114 ? 13.753 -7.487 -17.435 1.00 93.56 114 ASN A C 1
ATOM 871 O O . ASN A 1 114 ? 14.937 -7.203 -17.632 1.00 93.56 114 ASN A O 1
ATOM 875 N N . HIS A 1 115 ? 12.931 -6.667 -16.770 1.00 95.31 115 HIS A N 1
ATOM 876 C CA . HIS A 1 115 ? 13.403 -5.442 -16.136 1.00 95.31 115 HIS A CA 1
ATOM 877 C C . HIS A 1 115 ? 14.471 -5.778 -15.076 1.00 95.31 115 HIS A C 1
ATOM 879 O O . HIS A 1 115 ? 14.291 -6.753 -14.344 1.00 95.31 115 HIS A O 1
ATOM 885 N N . PRO A 1 116 ? 15.547 -4.980 -14.914 1.00 95.56 116 PRO A N 1
ATOM 886 C CA . PRO A 1 116 ? 16.607 -5.262 -13.938 1.00 95.56 116 PRO A CA 1
ATOM 887 C C . PRO A 1 116 ? 16.122 -5.484 -12.494 1.00 95.56 116 PRO A C 1
ATOM 889 O O . PRO A 1 116 ? 16.731 -6.248 -11.752 1.00 95.56 116 PRO A O 1
ATOM 892 N N . ASP A 1 117 ? 15.006 -4.860 -12.101 1.00 95.00 117 ASP A N 1
ATOM 893 C CA . ASP A 1 117 ? 14.379 -5.057 -10.778 1.00 95.00 117 ASP A CA 1
ATOM 894 C C . ASP A 1 117 ? 13.779 -6.468 -10.577 1.00 95.00 117 ASP A C 1
ATOM 896 O O . ASP A 1 117 ? 13.522 -6.866 -9.438 1.00 95.00 117 ASP A O 1
ATOM 900 N N . LEU A 1 118 ? 13.507 -7.200 -11.665 1.00 95.19 118 LEU A N 1
ATOM 901 C CA . LEU A 1 118 ? 12.808 -8.492 -11.689 1.00 95.19 118 LEU A CA 1
ATOM 902 C C . LEU A 1 118 ? 13.595 -9.607 -12.399 1.00 95.19 118 LEU A C 1
ATOM 904 O O . LEU A 1 118 ? 13.126 -10.746 -12.445 1.00 95.19 118 LEU A O 1
ATOM 908 N N . GLU A 1 119 ? 14.784 -9.316 -12.930 1.00 94.69 119 GLU A N 1
ATOM 909 C CA . GLU A 1 119 ? 15.597 -10.297 -13.648 1.00 94.69 119 GLU A CA 1
ATOM 910 C C . GLU A 1 119 ? 15.875 -11.534 -12.773 1.00 94.69 119 GLU A C 1
ATOM 912 O O . GLU A 1 119 ? 16.369 -11.444 -11.647 1.00 94.69 119 GLU A O 1
ATOM 917 N N . GLY A 1 120 ? 15.546 -12.718 -13.298 1.00 93.44 120 GLY A N 1
ATOM 918 C CA . GLY A 1 120 ? 15.758 -13.995 -12.611 1.00 93.44 120 GLY A CA 1
ATOM 919 C C . GLY A 1 120 ? 14.712 -14.352 -11.547 1.00 93.44 120 GLY A C 1
ATOM 920 O O . GLY A 1 120 ? 14.847 -15.402 -10.916 1.00 93.44 120 GLY A O 1
ATOM 921 N N . ILE A 1 121 ? 13.668 -13.540 -11.357 1.00 93.31 121 ILE A N 1
ATOM 922 C CA . ILE A 1 121 ? 12.552 -13.859 -10.458 1.00 93.31 121 ILE A CA 1
ATOM 923 C C . ILE A 1 121 ? 11.596 -14.863 -11.121 1.00 93.31 121 ILE A C 1
ATOM 925 O O . ILE A 1 121 ? 11.098 -14.645 -12.225 1.00 93.31 121 ILE A O 1
ATOM 929 N N . GLY A 1 122 ? 11.316 -15.969 -10.426 1.00 89.88 122 GLY A N 1
ATOM 930 C CA . GLY A 1 122 ? 10.327 -16.962 -10.851 1.00 89.88 122 GLY A CA 1
ATOM 931 C C . GLY A 1 122 ? 8.877 -16.480 -10.658 1.00 89.88 122 GLY A C 1
ATOM 932 O O . GLY A 1 122 ? 8.617 -15.664 -9.768 1.00 89.88 122 GLY A O 1
ATOM 933 N N . PRO A 1 123 ? 7.901 -16.987 -11.438 1.00 85.50 123 PRO A N 1
ATOM 934 C CA . PRO A 1 123 ? 6.491 -16.594 -11.323 1.00 85.50 123 PRO A CA 1
ATOM 935 C C . PRO A 1 123 ? 5.899 -16.743 -9.913 1.00 85.50 123 PRO A C 1
ATOM 937 O O . PRO A 1 123 ? 5.038 -15.960 -9.516 1.00 85.50 123 PRO A O 1
ATOM 940 N N . GLU A 1 124 ? 6.358 -17.727 -9.143 1.00 86.31 124 GLU A N 1
ATOM 941 C CA . GLU A 1 124 ? 5.930 -17.991 -7.767 1.00 86.31 124 GLU A CA 1
ATOM 942 C C . GLU A 1 124 ? 6.365 -16.914 -6.764 1.00 86.31 124 GLU A C 1
ATOM 944 O O . GLU A 1 124 ? 5.704 -16.720 -5.742 1.00 86.31 124 GLU A O 1
ATOM 949 N N . ASP A 1 125 ? 7.456 -16.208 -7.054 1.00 88.06 125 ASP A N 1
ATOM 950 C CA . ASP A 1 125 ? 8.009 -15.148 -6.212 1.00 88.06 125 ASP A CA 1
ATOM 951 C C . ASP A 1 125 ? 7.599 -13.752 -6.698 1.00 88.06 125 ASP A C 1
ATOM 953 O O . ASP A 1 125 ? 7.785 -12.769 -5.976 1.00 88.06 125 ASP A O 1
ATOM 957 N N . LEU A 1 126 ? 6.995 -13.652 -7.887 1.00 88.19 126 LEU A N 1
ATOM 958 C CA . LEU A 1 126 ? 6.668 -12.383 -8.532 1.00 88.19 126 LEU A CA 1
ATOM 959 C C . LEU A 1 126 ? 5.809 -11.452 -7.655 1.00 88.19 126 LEU A C 1
ATOM 961 O O . LEU A 1 126 ? 6.203 -10.298 -7.499 1.00 88.19 126 LEU A O 1
ATOM 965 N N . PRO A 1 127 ? 4.709 -11.887 -7.002 1.00 86.81 127 PRO A N 1
ATOM 966 C CA . PRO A 1 127 ? 3.926 -10.987 -6.148 1.00 86.81 127 PRO A CA 1
ATOM 967 C C . PRO A 1 127 ? 4.734 -10.401 -4.985 1.00 86.81 127 PRO A C 1
ATOM 969 O O . PRO A 1 127 ? 4.508 -9.258 -4.585 1.00 86.81 127 PRO A O 1
ATOM 972 N N . HIS A 1 128 ? 5.680 -11.177 -4.449 1.00 88.88 128 HIS A N 1
ATOM 973 C CA . HIS A 1 128 ? 6.570 -10.722 -3.389 1.00 88.88 128 HIS A CA 1
ATOM 974 C C . HIS A 1 128 ? 7.602 -9.734 -3.937 1.00 88.88 128 HIS A C 1
ATOM 976 O O . HIS A 1 128 ? 7.752 -8.645 -3.388 1.00 88.88 128 HIS A O 1
ATOM 982 N N . ALA A 1 129 ? 8.252 -10.078 -5.051 1.00 91.19 129 ALA A N 1
ATOM 983 C CA . ALA A 1 129 ? 9.236 -9.234 -5.720 1.00 91.19 129 ALA A CA 1
ATOM 984 C C . ALA A 1 129 ? 8.646 -7.876 -6.129 1.00 91.19 129 ALA A C 1
ATOM 986 O O . ALA A 1 129 ? 9.248 -6.837 -5.855 1.00 91.19 129 ALA A O 1
ATOM 987 N N . LEU A 1 130 ? 7.425 -7.863 -6.672 1.00 90.88 130 LEU A N 1
ATOM 988 C CA . LEU A 1 130 ? 6.714 -6.628 -7.003 1.00 90.88 130 LEU A CA 1
ATOM 989 C C . LEU A 1 130 ? 6.608 -5.687 -5.797 1.00 90.88 130 LEU A C 1
ATOM 991 O O . LEU A 1 130 ? 6.752 -4.480 -5.936 1.00 90.88 130 LEU A O 1
ATOM 995 N N . ALA A 1 131 ? 6.398 -6.226 -4.598 1.00 89.25 131 ALA A N 1
ATOM 996 C CA . ALA A 1 131 ? 6.211 -5.408 -3.406 1.00 89.25 131 ALA A CA 1
ATOM 997 C C . ALA A 1 131 ? 7.525 -5.086 -2.684 1.00 89.25 131 ALA A C 1
ATOM 999 O O . ALA A 1 131 ? 7.551 -4.185 -1.854 1.00 89.25 131 ALA A O 1
ATOM 1000 N N . THR A 1 132 ? 8.620 -5.802 -2.957 1.00 88.88 132 THR A N 1
ATOM 1001 C CA . THR A 1 132 ? 9.895 -5.605 -2.246 1.00 88.88 132 THR A CA 1
ATOM 1002 C C . THR A 1 132 ? 10.997 -4.962 -3.074 1.00 88.88 132 THR A C 1
ATOM 1004 O O . THR A 1 132 ? 11.849 -4.291 -2.492 1.00 88.88 132 THR A O 1
ATOM 1007 N N . CYS A 1 133 ? 11.022 -5.169 -4.392 1.00 89.00 133 CYS A N 1
ATOM 1008 C CA . CYS A 1 133 ? 12.104 -4.694 -5.258 1.00 89.00 133 CYS A CA 1
ATOM 1009 C C . CYS A 1 133 ? 11.632 -3.939 -6.506 1.00 89.00 133 CYS A C 1
ATOM 1011 O O . CYS A 1 133 ? 12.326 -3.001 -6.891 1.00 89.00 133 CYS A O 1
ATOM 1013 N N . ALA A 1 134 ? 10.450 -4.224 -7.059 1.00 93.62 134 ALA A N 1
ATOM 1014 C CA . ALA A 1 134 ? 9.966 -3.528 -8.255 1.00 93.62 134 ALA A CA 1
ATOM 1015 C C . ALA A 1 134 ? 9.595 -2.058 -8.022 1.00 93.62 134 ALA A C 1
ATOM 1017 O O . ALA A 1 134 ? 9.097 -1.682 -6.960 1.00 93.62 134 ALA A O 1
ATOM 1018 N N . SER A 1 135 ? 9.799 -1.254 -9.058 1.00 94.31 135 SER A N 1
ATOM 1019 C CA . SER A 1 135 ? 9.286 0.109 -9.193 1.00 94.31 135 SER A CA 1
A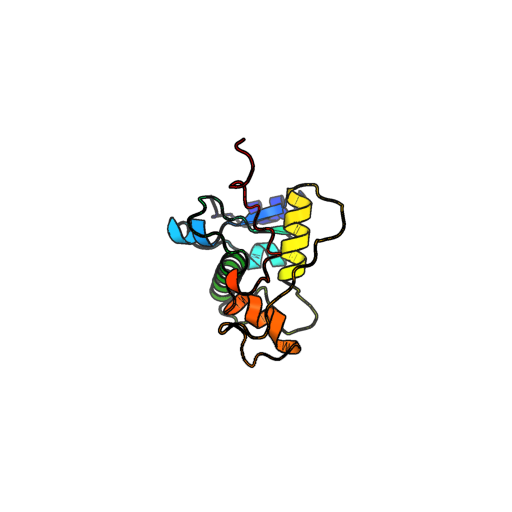TOM 1020 C C . SER A 1 135 ? 8.214 0.177 -10.281 1.00 94.31 135 SER A C 1
ATOM 1022 O O . SER A 1 135 ? 8.051 -0.758 -11.062 1.00 94.31 135 SER A O 1
ATOM 1024 N N . ALA A 1 136 ? 7.538 1.314 -10.426 1.00 93.69 136 ALA A N 1
ATOM 1025 C CA . ALA A 1 136 ? 6.609 1.567 -11.529 1.00 93.69 136 ALA A CA 1
ATOM 1026 C C . ALA A 1 136 ? 7.250 1.388 -12.922 1.00 93.69 136 ALA A C 1
ATOM 1028 O O . ALA A 1 136 ? 6.531 1.176 -13.897 1.00 93.69 136 ALA A O 1
ATOM 1029 N N . GLY A 1 137 ? 8.586 1.421 -13.020 1.00 94.38 137 GLY A N 1
ATOM 1030 C CA . GLY A 1 137 ? 9.331 1.167 -14.255 1.00 94.38 137 GLY A CA 1
ATOM 1031 C C . GLY A 1 137 ? 9.175 -0.250 -14.815 1.00 94.38 137 GLY A C 1
ATOM 1032 O O . GLY A 1 137 ? 9.387 -0.442 -16.009 1.00 94.38 137 GLY A O 1
ATOM 1033 N N . VAL A 1 138 ? 8.749 -1.225 -14.001 1.00 94.69 138 VAL A N 1
ATOM 1034 C CA . VAL A 1 138 ? 8.468 -2.587 -14.490 1.00 94.69 138 VAL A CA 1
ATOM 1035 C C . VAL A 1 138 ? 7.161 -2.669 -15.276 1.00 94.69 138 VAL A C 1
ATOM 1037 O O . VAL A 1 138 ? 6.907 -3.677 -15.926 1.00 94.69 138 VAL A O 1
ATOM 1040 N N . VAL A 1 139 ? 6.293 -1.656 -15.192 1.00 93.88 139 VAL A N 1
ATOM 1041 C CA . VAL A 1 139 ? 5.015 -1.663 -15.905 1.00 93.88 139 VAL A CA 1
ATOM 1042 C C . VAL A 1 139 ? 5.261 -1.289 -17.357 1.00 93.88 139 VAL A C 1
ATOM 1044 O O . VAL A 1 139 ? 5.747 -0.199 -17.665 1.00 93.88 139 VAL A O 1
ATOM 1047 N N . MET A 1 140 ? 4.877 -2.180 -18.264 1.00 90.38 140 MET A N 1
ATOM 1048 C CA . MET A 1 140 ? 4.989 -1.939 -19.694 1.00 90.38 140 MET A CA 1
ATOM 1049 C C . MET A 1 140 ? 4.059 -0.794 -20.090 1.00 90.38 140 MET A C 1
ATOM 1051 O O . MET A 1 140 ? 2.834 -0.875 -19.975 1.00 90.38 140 MET A O 1
ATOM 1055 N N . GLY A 1 141 ? 4.642 0.305 -20.565 1.00 76.81 141 GLY A N 1
ATOM 1056 C CA . GLY A 1 141 ? 3.863 1.410 -21.100 1.00 76.81 141 GLY A CA 1
ATOM 1057 C C . GLY A 1 141 ? 3.160 0.992 -22.390 1.00 76.81 141 GLY A C 1
ATOM 1058 O O . GLY A 1 141 ? 3.802 0.530 -23.333 1.00 76.81 141 GLY A O 1
ATOM 1059 N N . SER A 1 142 ? 1.854 1.248 -22.505 1.00 54.88 142 SER A N 1
ATOM 1060 C CA . SER A 1 142 ? 1.236 1.344 -23.826 1.00 54.88 142 SER A CA 1
ATOM 1061 C C . SER A 1 142 ? 1.770 2.621 -24.473 1.00 54.88 142 SER A C 1
ATOM 1063 O O . SER A 1 142 ? 1.281 3.716 -24.185 1.00 54.88 142 SER A O 1
ATOM 1065 N N . ALA A 1 143 ? 2.814 2.523 -25.292 1.00 46.28 143 ALA A N 1
ATOM 1066 C CA . ALA A 1 143 ? 3.336 3.673 -26.015 1.00 46.28 143 ALA A CA 1
ATOM 1067 C C . ALA A 1 143 ? 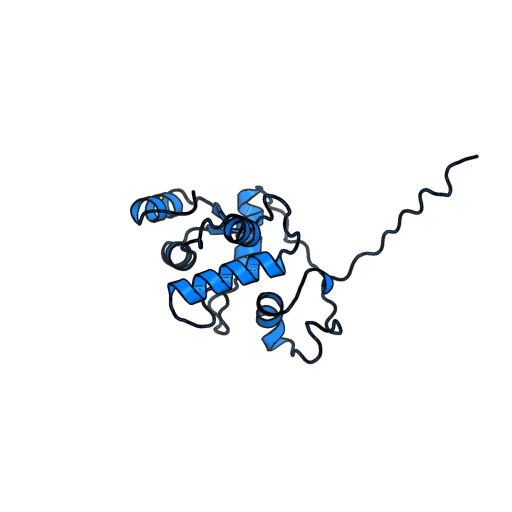2.241 4.235 -26.942 1.00 46.28 143 ALA A C 1
ATOM 1069 O O . ALA A 1 143 ? 2.044 3.770 -28.061 1.00 46.28 143 ALA A O 1
ATOM 1070 N N . ARG A 1 144 ? 1.507 5.250 -26.483 1.00 41.91 144 ARG A N 1
ATOM 1071 C CA . ARG A 1 144 ? 0.794 6.185 -27.354 1.00 41.91 144 ARG A CA 1
ATOM 1072 C C . ARG A 1 144 ? 1.525 7.508 -27.280 1.00 41.91 144 ARG A C 1
ATOM 1074 O O . ARG A 1 144 ? 1.152 8.410 -26.539 1.00 41.91 144 ARG A O 1
ATOM 1081 N N . TYR A 1 145 ? 2.605 7.584 -28.047 1.00 40.41 145 TYR A N 1
ATOM 1082 C CA . TYR A 1 145 ? 3.213 8.855 -28.394 1.00 40.41 145 TYR A CA 1
ATOM 1083 C C . TYR A 1 145 ? 2.236 9.571 -29.335 1.00 40.41 145 TYR A C 1
ATOM 1085 O O . TYR A 1 145 ? 2.105 9.195 -30.500 1.00 40.41 145 TYR A O 1
ATOM 1093 N N . PHE A 1 146 ? 1.479 10.540 -28.823 1.00 46.34 146 PHE A N 1
ATOM 1094 C CA . PHE A 1 146 ? 0.793 11.495 -29.685 1.00 46.34 146 PHE A CA 1
ATOM 1095 C C . PHE A 1 146 ? 1.835 12.517 -30.127 1.00 46.34 146 PHE A C 1
ATOM 1097 O O . PHE A 1 146 ? 2.201 13.415 -29.372 1.00 46.34 146 PHE A O 1
ATOM 1104 N N . ASP A 1 147 ? 2.356 12.328 -31.336 1.00 40.69 147 ASP A N 1
ATOM 1105 C CA . ASP A 1 147 ? 3.139 13.351 -32.015 1.00 40.69 147 ASP A CA 1
ATOM 1106 C C . ASP A 1 147 ? 2.192 14.485 -32.438 1.00 40.69 147 ASP A C 1
ATOM 1108 O O . ASP A 1 147 ? 1.564 14.434 -33.496 1.00 40.69 147 ASP A O 1
ATOM 1112 N N . ASP A 1 148 ? 2.041 15.496 -31.583 1.00 47.28 148 ASP A N 1
ATOM 1113 C CA . ASP A 1 148 ? 1.272 16.708 -31.895 1.00 47.28 148 ASP A CA 1
ATOM 1114 C C . ASP A 1 148 ? 2.039 17.673 -32.830 1.00 47.28 148 ASP A C 1
ATOM 1116 O O . ASP A 1 148 ? 1.579 18.785 -33.094 1.00 47.28 148 ASP A O 1
ATOM 1120 N N . ALA A 1 149 ? 3.182 17.270 -33.406 1.00 46.34 149 ALA A N 1
ATOM 1121 C CA . ALA A 1 149 ? 3.967 18.122 -34.303 1.00 46.34 149 ALA A CA 1
ATOM 1122 C C . ALA A 1 149 ? 3.520 18.112 -35.784 1.00 46.34 149 ALA A C 1
ATOM 1124 O O . ALA A 1 149 ? 4.160 18.764 -36.608 1.00 46.34 149 ALA A O 1
ATOM 1125 N N . GLN A 1 150 ? 2.417 17.440 -36.155 1.00 48.06 150 GLN A N 1
ATOM 1126 C CA . GLN A 1 150 ? 1.887 17.453 -37.537 1.00 48.06 150 GLN A CA 1
ATOM 1127 C C . GLN A 1 150 ? 0.501 18.102 -37.721 1.00 48.06 150 GLN A C 1
ATOM 1129 O O . GLN A 1 150 ? -0.179 17.860 -38.720 1.00 48.06 150 GLN A O 1
ATOM 1134 N N . ARG A 1 151 ? 0.079 18.998 -36.820 1.00 48.78 151 ARG A N 1
ATOM 1135 C CA . ARG A 1 151 ? -1.041 19.922 -37.089 1.00 48.78 151 ARG A CA 1
ATOM 1136 C C . ARG A 1 151 ? -0.574 21.373 -37.068 1.00 48.78 151 ARG A C 1
ATOM 1138 O O . ARG A 1 151 ? -0.704 22.073 -36.074 1.00 48.78 151 ARG A O 1
ATOM 1145 N N . GLY A 1 152 ? -0.084 21.825 -38.213 1.00 43.47 152 GLY A N 1
ATOM 1146 C CA . GLY A 1 152 ? 0.180 23.233 -38.487 1.00 43.47 152 GLY A CA 1
ATOM 1147 C C . GLY A 1 152 ? 0.448 23.426 -39.970 1.00 43.47 152 GLY A C 1
ATOM 1148 O O . GLY A 1 152 ? 1.592 23.319 -40.400 1.00 43.47 152 GLY A O 1
ATOM 1149 N N . ALA A 1 153 ? -0.640 23.603 -40.722 1.00 45.31 153 ALA A N 1
ATOM 1150 C CA . ALA A 1 153 ? -0.655 24.046 -42.113 1.00 45.31 153 ALA A CA 1
ATOM 1151 C C . ALA A 1 153 ? -0.172 25.498 -42.254 1.00 45.31 153 ALA A C 1
ATOM 1153 O O . ALA A 1 153 ? -0.310 26.255 -41.264 1.00 45.31 153 ALA A O 1
#